Protein AF-A0A2L2BPN1-F1 (afdb_monomer_lite)

Sequence (74 aa):
MPSRMDNAGLVELEARMRELDEWTRALEGEHDDLEELRLKVFPDGEDPLDDWNDYHRVRSEYDRRAAEEFDLGQ

pLDDT: mean 77.45, std 10.06, range [38.75, 87.06]

Foldseek 3Di:
DPDPLLPDALVRLVVLLVLVVVLVVCVVVVHPCNVVSLCVSCV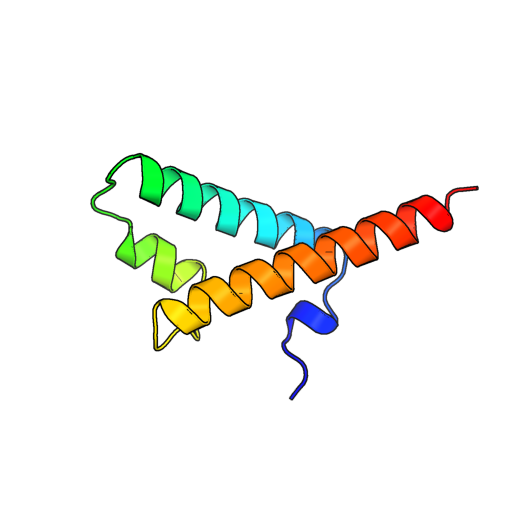PDPDPVVSVVVNVVSVVSNVVNVVVVVVVPD

Organism: NCBI:txid1159327

Structure (mmCIF, N/CA/C/O backbone):
data_AF-A0A2L2BPN1-F1
#
_entry.id   AF-A0A2L2BPN1-F1
#
loop_
_atom_site.group_PDB
_atom_site.id
_atom_site.type_symbol
_atom_site.label_atom_id
_atom_site.label_alt_id
_atom_site.label_comp_id
_atom_site.label_asym_id
_atom_site.label_entity_id
_atom_site.label_seq_id
_atom_site.pdbx_PDB_ins_code
_atom_site.Cartn_x
_atom_site.Cartn_y
_atom_site.Cartn_z
_atom_site.occupancy
_atom_site.B_iso_or_equiv
_atom_site.auth_seq_id
_atom_site.auth_comp_id
_atom_site.auth_asym_id
_atom_site.auth_atom_id
_atom_site.pdbx_PDB_model_num
ATOM 1 N N . MET A 1 1 ? -9.405 2.809 -18.907 1.00 38.75 1 MET A N 1
ATOM 2 C CA . MET A 1 1 ? -8.072 3.447 -18.931 1.00 38.75 1 MET A CA 1
ATOM 3 C C . MET A 1 1 ? -7.116 2.481 -18.247 1.00 38.75 1 MET A C 1
ATOM 5 O O . MET A 1 1 ? -7.522 1.974 -17.206 1.00 38.75 1 MET A O 1
ATOM 9 N N . PRO A 1 2 ? -5.940 2.143 -18.808 1.00 50.59 2 PRO A N 1
ATOM 10 C CA . PRO A 1 2 ? -4.929 1.415 -18.039 1.00 50.59 2 PRO A CA 1
ATOM 11 C C . PRO A 1 2 ? -4.602 2.229 -16.785 1.00 50.59 2 PRO A C 1
ATOM 13 O O . PRO A 1 2 ? -4.538 3.461 -16.854 1.00 50.59 2 PRO A O 1
ATOM 16 N N . SER A 1 3 ? -4.485 1.560 -15.641 1.00 59.47 3 SER A N 1
ATOM 17 C CA . SER A 1 3 ? -4.135 2.244 -14.399 1.00 59.47 3 SER A CA 1
ATOM 18 C C . SER A 1 3 ? -2.725 2.805 -14.553 1.00 59.47 3 SER A C 1
ATOM 20 O O . SER A 1 3 ? -1.894 2.217 -15.251 1.00 59.47 3 SER A O 1
ATOM 22 N N . ARG A 1 4 ? -2.432 3.948 -13.924 1.00 64.75 4 ARG A N 1
ATOM 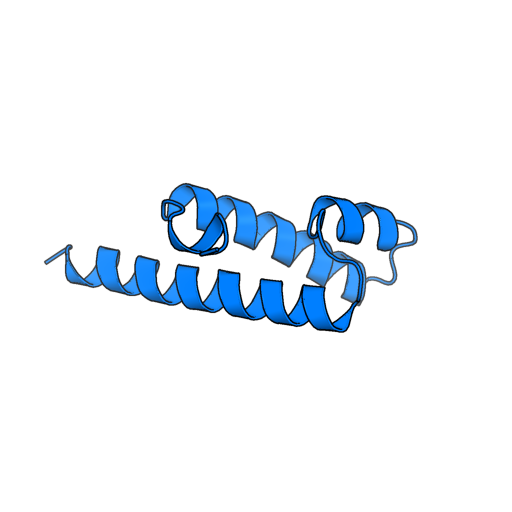23 C CA . ARG A 1 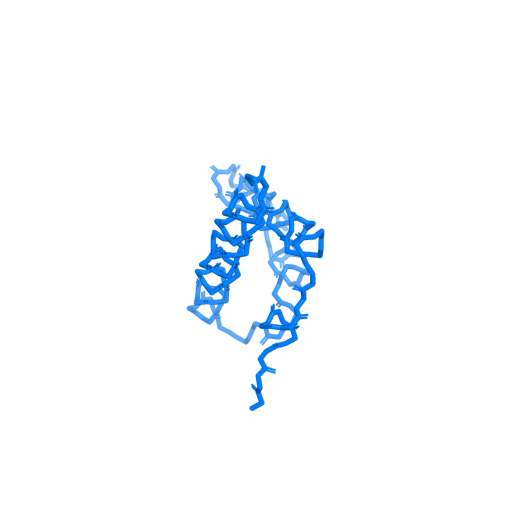4 ? -1.108 4.595 -13.982 1.00 64.75 4 ARG A CA 1
ATOM 24 C C . ARG A 1 4 ? 0.028 3.602 -13.684 1.00 64.75 4 ARG A C 1
ATOM 26 O O . ARG A 1 4 ? 1.116 3.734 -14.233 1.00 64.75 4 ARG A O 1
ATOM 33 N N . MET A 1 5 ? -0.254 2.584 -12.871 1.00 65.25 5 MET A N 1
ATOM 34 C CA . MET A 1 5 ? 0.699 1.564 -12.431 1.00 65.25 5 MET A CA 1
ATOM 35 C C . MET A 1 5 ? 1.013 0.503 -13.506 1.00 65.25 5 MET A C 1
ATOM 37 O O . MET A 1 5 ? 2.124 -0.024 -13.533 1.00 65.25 5 MET A O 1
ATOM 41 N N . ASP A 1 6 ? 0.118 0.272 -14.477 1.00 63.38 6 ASP A N 1
ATOM 42 C CA . ASP A 1 6 ? 0.360 -0.676 -15.581 1.00 63.38 6 ASP A CA 1
ATOM 43 C C . ASP A 1 6 ? 1.521 -0.224 -16.486 1.00 63.38 6 ASP A C 1
ATOM 45 O O . ASP A 1 6 ? 2.123 -1.041 -17.176 1.00 63.38 6 ASP A O 1
ATOM 49 N N . ASN A 1 7 ? 1.861 1.072 -16.483 1.00 65.25 7 ASN A N 1
ATOM 50 C CA . ASN A 1 7 ? 2.958 1.658 -17.268 1.00 65.25 7 ASN A CA 1
ATOM 51 C C . ASN A 1 7 ? 4.145 2.142 -16.408 1.00 65.25 7 ASN A C 1
ATOM 53 O O . ASN A 1 7 ? 5.085 2.712 -16.956 1.00 65.25 7 ASN A O 1
ATOM 57 N N . ALA A 1 8 ? 4.101 1.958 -15.085 1.00 74.50 8 ALA A N 1
ATOM 58 C CA . ALA A 1 8 ? 5.124 2.458 -14.163 1.00 74.50 8 ALA A CA 1
ATOM 59 C C . ALA A 1 8 ? 6.451 1.682 -14.281 1.00 74.50 8 ALA A C 1
ATOM 61 O O . ALA A 1 8 ? 6.452 0.472 -14.469 1.00 74.50 8 ALA A O 1
ATOM 62 N N . GLY A 1 9 ? 7.602 2.336 -14.139 1.00 81.00 9 GLY A N 1
ATOM 63 C CA . GLY A 1 9 ? 8.888 1.626 -14.090 1.00 81.00 9 GLY A CA 1
ATOM 64 C C . GLY A 1 9 ? 9.027 0.742 -12.839 1.00 81.00 9 GLY A C 1
ATOM 65 O O . GLY A 1 9 ? 8.319 0.940 -11.851 1.00 81.00 9 GLY A O 1
ATOM 66 N N . LEU A 1 10 ? 9.981 -0.200 -12.832 1.00 80.19 10 LEU A N 1
ATOM 67 C CA . LEU A 1 10 ? 10.235 -1.071 -11.668 1.00 80.19 10 LEU A CA 1
ATOM 68 C C . LEU A 1 10 ? 10.511 -0.266 -10.384 1.00 80.19 10 LEU A C 1
ATOM 70 O O . LEU A 1 10 ? 9.988 -0.601 -9.330 1.00 80.19 10 LEU A O 1
ATOM 74 N N . VAL A 1 11 ? 11.259 0.837 -10.483 1.00 83.62 11 VAL A N 1
ATOM 75 C CA . VAL A 1 11 ? 11.557 1.732 -9.348 1.00 83.62 11 VAL A CA 1
ATOM 76 C C . VAL A 1 11 ? 10.290 2.378 -8.778 1.00 83.62 11 VAL A C 1
ATOM 78 O O . VAL A 1 11 ? 10.147 2.505 -7.563 1.00 83.62 11 VAL A O 1
ATOM 81 N N . GLU A 1 12 ? 9.357 2.779 -9.643 1.00 82.69 12 GLU A N 1
ATOM 82 C CA . GLU A 1 12 ? 8.083 3.367 -9.221 1.00 82.69 12 GLU A CA 1
ATOM 83 C C . GLU A 1 12 ? 7.182 2.315 -8.564 1.00 82.69 12 GLU A C 1
ATOM 85 O O . GLU A 1 12 ? 6.538 2.602 -7.554 1.00 82.69 12 GLU A O 1
ATOM 90 N N . LEU A 1 13 ? 7.178 1.083 -9.086 1.00 82.50 13 LEU A N 1
ATOM 91 C CA . LEU A 1 13 ? 6.478 -0.037 -8.461 1.00 82.50 13 LEU A CA 1
ATOM 92 C C . LEU A 1 13 ? 7.107 -0.454 -7.125 1.00 82.50 13 LEU A C 1
ATOM 94 O O . LEU A 1 13 ? 6.375 -0.760 -6.192 1.00 82.50 13 LEU A O 1
ATOM 98 N N . GLU A 1 14 ? 8.435 -0.435 -6.989 1.00 85.00 14 GLU A N 1
ATOM 99 C CA . GLU A 1 14 ? 9.120 -0.748 -5.727 1.00 85.00 14 GLU A CA 1
ATOM 100 C C . GLU A 1 14 ? 8.788 0.287 -4.645 1.00 85.00 14 GLU A C 1
ATOM 102 O O . GLU A 1 14 ? 8.461 -0.069 -3.511 1.00 85.00 14 GLU A O 1
ATOM 107 N N . ALA A 1 15 ? 8.827 1.576 -5.002 1.00 86.00 15 ALA A N 1
ATOM 108 C CA . ALA A 1 15 ? 8.413 2.652 -4.108 1.00 86.00 15 ALA A CA 1
ATOM 109 C C . ALA A 1 15 ? 6.962 2.449 -3.656 1.00 86.00 15 ALA A C 1
ATOM 111 O O . ALA A 1 15 ? 6.675 2.520 -2.463 1.00 86.00 15 ALA A O 1
ATOM 112 N N . ARG A 1 16 ? 6.076 2.093 -4.591 1.00 84.31 16 ARG A N 1
ATOM 113 C CA . ARG A 1 16 ? 4.678 1.805 -4.284 1.00 84.31 16 ARG A CA 1
ATOM 114 C C . ARG A 1 16 ? 4.493 0.591 -3.378 1.00 84.31 16 ARG A C 1
ATOM 116 O O . ARG A 1 16 ? 3.709 0.642 -2.436 1.00 84.31 16 ARG A O 1
ATOM 123 N N . MET A 1 17 ? 5.221 -0.490 -3.637 1.00 85.62 17 MET A N 1
ATOM 124 C CA . MET A 1 17 ? 5.188 -1.695 -2.810 1.00 85.62 17 MET A CA 1
ATOM 125 C C . MET A 1 17 ? 5.616 -1.406 -1.370 1.00 85.62 17 MET A C 1
ATOM 127 O O . MET A 1 17 ? 5.044 -1.983 -0.450 1.00 85.62 17 MET A O 1
ATOM 131 N N . ARG A 1 18 ? 6.564 -0.484 -1.148 1.00 86.88 18 ARG A N 1
ATOM 132 C CA . ARG A 1 18 ? 6.935 -0.048 0.209 1.00 86.88 18 ARG A CA 1
ATOM 133 C C . ARG A 1 18 ? 5.810 0.698 0.921 1.00 86.88 18 ARG A C 1
ATOM 135 O O . ARG A 1 18 ? 5.587 0.432 2.095 1.00 86.88 18 ARG A O 1
ATOM 142 N N . GLU A 1 19 ? 5.103 1.589 0.228 1.00 85.69 19 GLU A N 1
ATOM 143 C CA . GLU A 1 19 ? 3.944 2.293 0.801 1.00 85.69 19 GLU A CA 1
ATOM 144 C C . GLU A 1 19 ? 2.818 1.311 1.175 1.00 85.69 19 GLU A C 1
ATOM 146 O O . GLU A 1 19 ? 2.212 1.426 2.240 1.00 85.69 19 GLU A O 1
ATOM 151 N N . LEU A 1 20 ? 2.577 0.300 0.331 1.00 86.31 20 LEU A N 1
ATOM 152 C CA . LEU A 1 20 ? 1.600 -0.762 0.595 1.00 86.31 20 LEU A CA 1
ATOM 153 C C . LEU A 1 20 ? 2.007 -1.652 1.783 1.00 86.31 20 LEU A C 1
ATOM 155 O O . LEU A 1 20 ? 1.156 -2.041 2.584 1.00 86.31 20 LEU A O 1
ATOM 159 N N . ASP A 1 21 ? 3.297 -1.972 1.916 1.00 85.38 21 ASP A N 1
ATOM 160 C CA . ASP A 1 21 ? 3.829 -2.754 3.041 1.00 85.38 21 ASP A CA 1
ATOM 161 C C . ASP A 1 21 ? 3.704 -1.987 4.367 1.00 85.38 21 ASP A C 1
ATOM 163 O O . ASP A 1 21 ? 3.308 -2.559 5.379 1.00 85.38 21 ASP A O 1
ATOM 167 N N . GLU A 1 22 ? 3.966 -0.677 4.355 1.00 86.50 22 GLU A N 1
ATOM 168 C CA . GLU A 1 22 ? 3.786 0.202 5.515 1.00 86.50 22 GLU A CA 1
ATOM 169 C C . GLU A 1 22 ? 2.328 0.219 5.994 1.00 86.50 22 GLU A C 1
ATOM 171 O O . GLU A 1 22 ? 2.069 0.024 7.183 1.00 86.50 22 GLU A O 1
ATOM 176 N N . TRP A 1 23 ? 1.368 0.358 5.074 1.00 84.50 23 TRP A N 1
ATOM 177 C CA . TRP A 1 23 ? -0.053 0.284 5.417 1.00 84.50 23 TRP A CA 1
ATOM 178 C C . TRP A 1 23 ? -0.463 -1.103 5.931 1.00 84.50 23 TRP A C 1
ATOM 180 O O . TRP A 1 23 ? -1.191 -1.201 6.918 1.00 84.50 23 TRP A O 1
ATOM 190 N N . THR A 1 24 ? 0.044 -2.181 5.326 1.00 83.44 24 THR A N 1
ATOM 191 C CA . THR A 1 24 ? -0.258 -3.553 5.772 1.00 83.44 24 THR A CA 1
ATOM 192 C C . THR A 1 24 ? 0.248 -3.795 7.198 1.00 83.44 24 THR A C 1
ATOM 194 O O . THR A 1 24 ? -0.466 -4.361 8.020 1.00 83.44 24 THR A O 1
ATOM 197 N N . ARG A 1 25 ? 1.442 -3.298 7.539 1.00 84.50 25 ARG A N 1
ATOM 198 C CA . ARG A 1 25 ? 1.963 -3.361 8.915 1.00 84.50 25 ARG A CA 1
ATOM 199 C C . ARG A 1 25 ? 1.130 -2.532 9.888 1.00 84.50 25 ARG A C 1
ATOM 201 O O . ARG A 1 25 ? 0.904 -2.966 11.015 1.00 84.50 25 ARG A O 1
ATOM 208 N N . ALA A 1 26 ? 0.664 -1.358 9.463 1.00 85.31 26 ALA A N 1
ATOM 209 C CA . ALA A 1 26 ? -0.221 -0.532 10.278 1.00 85.31 26 ALA A CA 1
ATOM 210 C C . ALA A 1 26 ? -1.574 -1.224 10.544 1.00 85.31 26 ALA A C 1
ATOM 212 O O . ALA A 1 26 ? -2.119 -1.100 11.640 1.00 85.31 26 ALA A O 1
ATOM 213 N N . LEU A 1 27 ? -2.073 -2.004 9.574 1.00 83.31 27 LEU A N 1
ATOM 214 C CA . LEU A 1 27 ? -3.273 -2.839 9.709 1.00 83.31 27 LEU A CA 1
ATOM 215 C C . LEU A 1 27 ? -3.092 -3.931 10.764 1.00 83.31 27 LEU A C 1
ATOM 217 O O . LEU A 1 27 ? -3.982 -4.146 11.582 1.00 83.31 27 LEU A O 1
ATOM 221 N N . GLU A 1 28 ? -1.938 -4.596 10.772 1.00 84.38 28 GLU A N 1
ATOM 222 C CA . GLU A 1 28 ? -1.617 -5.637 11.755 1.00 84.38 28 GLU A CA 1
ATOM 223 C C . GLU A 1 28 ? -1.384 -5.080 13.169 1.00 84.38 28 GLU A C 1
ATOM 225 O O . GLU A 1 28 ? -1.599 -5.790 14.150 1.00 84.38 28 GLU A O 1
ATOM 230 N N . GLY A 1 29 ? -0.939 -3.824 13.280 1.00 82.81 29 GLY A N 1
ATOM 231 C CA . GLY A 1 29 ? -0.611 -3.171 14.550 1.00 82.81 29 GLY A CA 1
ATOM 232 C C . GLY A 1 29 ? -1.755 -2.409 15.228 1.00 82.81 29 GLY A C 1
ATOM 233 O O . GLY A 1 29 ? -1.501 -1.795 16.260 1.00 82.81 29 GLY A O 1
ATOM 234 N N . GLU A 1 30 ? -2.973 -2.418 14.667 1.00 71.06 30 GLU A N 1
ATOM 235 C CA . GLU A 1 30 ? -4.132 -1.646 15.163 1.00 71.06 30 GLU A CA 1
ATOM 236 C C . GLU A 1 30 ? -3.803 -0.156 15.386 1.00 71.06 30 GLU A C 1
ATOM 238 O O . GLU A 1 30 ? -4.110 0.430 16.423 1.00 71.06 30 GLU A O 1
ATOM 243 N N . HIS A 1 31 ? -3.133 0.464 14.411 1.00 78.50 31 HIS A N 1
ATOM 244 C CA . HIS A 1 31 ? -2.781 1.880 14.488 1.00 78.50 31 HIS A CA 1
ATOM 245 C C . HIS A 1 31 ? -4.009 2.781 14.278 1.00 78.50 31 HIS A C 1
ATOM 247 O O . HIS A 1 31 ? -4.779 2.576 13.340 1.00 78.50 31 HIS A O 1
ATOM 253 N N . ASP A 1 32 ? -4.142 3.833 15.092 1.00 79.81 32 ASP A N 1
ATOM 254 C CA . ASP A 1 32 ? -5.224 4.826 14.970 1.00 79.81 32 ASP A CA 1
ATOM 255 C C . ASP A 1 32 ? -5.175 5.605 13.634 1.00 79.81 32 ASP A C 1
ATOM 257 O O . ASP A 1 32 ? -6.190 6.110 13.158 1.00 79.81 32 ASP A O 1
ATOM 261 N N . ASP A 1 33 ? -4.008 5.641 12.984 1.00 81.56 33 ASP A N 1
ATOM 262 C CA . ASP A 1 33 ? -3.737 6.420 11.767 1.00 81.56 33 ASP A CA 1
ATOM 263 C C . ASP A 1 33 ? -4.056 5.645 10.468 1.00 81.56 33 ASP A C 1
ATOM 265 O O . ASP A 1 33 ? -3.701 6.066 9.362 1.00 81.56 33 ASP A O 1
ATOM 269 N N . LEU A 1 34 ? -4.701 4.478 10.582 1.00 81.56 34 LEU A N 1
ATOM 270 C CA . LEU A 1 34 ? -4.901 3.542 9.474 1.00 81.56 34 LEU A CA 1
ATOM 271 C C . LEU A 1 34 ? -5.654 4.158 8.287 1.00 81.56 34 LEU A C 1
ATOM 273 O O . LEU A 1 34 ? -5.329 3.877 7.135 1.00 81.56 34 LEU A O 1
ATOM 277 N N . GLU A 1 35 ? -6.666 4.982 8.558 1.00 80.69 35 GLU A N 1
ATOM 278 C CA . GLU A 1 35 ? -7.483 5.616 7.520 1.00 80.69 35 GLU A CA 1
ATOM 279 C C . GLU A 1 35 ? -6.692 6.681 6.745 1.00 80.69 35 GLU A C 1
ATOM 281 O O . GLU A 1 35 ? -6.807 6.765 5.523 1.00 80.69 35 GLU A O 1
ATOM 286 N N . GLU A 1 36 ? -5.815 7.430 7.420 1.00 83.38 36 GLU A N 1
ATOM 287 C CA . GLU A 1 36 ? -4.931 8.404 6.771 1.00 83.38 36 GLU A CA 1
ATOM 288 C C . GLU A 1 36 ? -3.902 7.701 5.873 1.00 83.38 36 GLU A C 1
ATOM 290 O O . GLU A 1 36 ? -3.705 8.087 4.716 1.00 83.38 36 GLU A O 1
ATOM 295 N N . LEU A 1 37 ? -3.297 6.617 6.372 1.00 82.19 37 LEU A N 1
ATOM 296 C CA . LEU A 1 37 ? -2.392 5.777 5.589 1.00 82.19 37 LEU A CA 1
ATOM 297 C C . LEU A 1 37 ? -3.113 5.147 4.396 1.00 82.19 37 LEU A C 1
ATOM 299 O O . LEU A 1 37 ? -2.592 5.178 3.284 1.00 82.19 37 LEU A O 1
ATOM 303 N N . ARG A 1 38 ? -4.333 4.641 4.599 1.00 81.81 38 ARG A N 1
ATOM 304 C CA . ARG A 1 38 ? -5.168 4.076 3.536 1.00 81.81 38 ARG A CA 1
ATOM 305 C C . ARG A 1 38 ? -5.451 5.108 2.449 1.00 81.81 38 ARG A C 1
ATOM 307 O O . ARG A 1 38 ? -5.229 4.797 1.293 1.00 81.81 38 ARG A O 1
ATOM 314 N N . LEU A 1 39 ? -5.863 6.332 2.783 1.00 81.44 39 LEU A N 1
ATOM 315 C CA . LEU A 1 39 ? -6.145 7.387 1.795 1.00 81.44 39 LEU A CA 1
ATOM 316 C C . LEU A 1 39 ? -4.892 7.851 1.038 1.00 81.44 39 LEU A C 1
ATOM 318 O O . LEU A 1 39 ? -4.959 8.201 -0.139 1.00 81.44 39 LEU A O 1
ATOM 322 N N . LYS A 1 40 ? -3.730 7.841 1.696 1.00 81.88 40 LYS A N 1
ATOM 323 C CA . LYS A 1 40 ? -2.443 8.134 1.053 1.00 81.88 40 LYS A CA 1
ATOM 324 C C . LYS A 1 40 ? -2.040 7.026 0.078 1.00 81.88 40 LYS A C 1
ATOM 326 O O . LYS A 1 40 ? -1.530 7.302 -1.009 1.00 81.88 40 LYS A O 1
ATOM 331 N N . VAL A 1 41 ? -2.260 5.775 0.473 1.00 80.38 41 VAL A N 1
ATOM 332 C CA . VAL A 1 41 ? -1.914 4.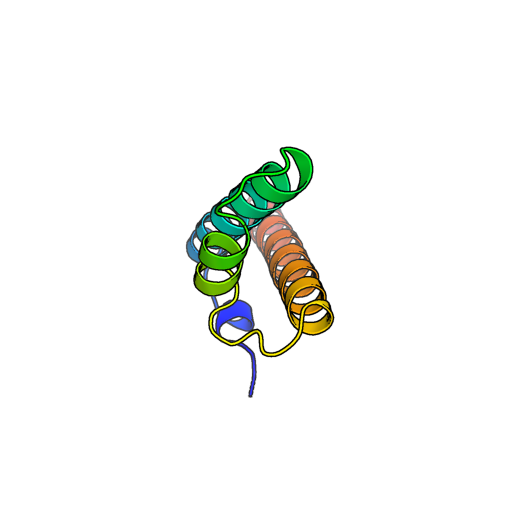596 -0.319 1.00 80.38 41 VAL A CA 1
ATOM 333 C C . VAL A 1 41 ? -2.968 4.306 -1.382 1.00 80.38 41 VAL A C 1
ATOM 335 O O . VAL A 1 41 ? -2.605 3.834 -2.441 1.00 80.38 41 VAL A O 1
ATOM 338 N N . PHE A 1 42 ? -4.227 4.673 -1.207 1.00 78.50 42 PHE A N 1
ATOM 339 C CA . PHE A 1 42 ? -5.308 4.459 -2.168 1.00 78.50 42 PHE A CA 1
ATOM 340 C C . PHE A 1 42 ? -6.074 5.772 -2.379 1.00 78.50 42 PHE A C 1
ATOM 342 O O . PHE A 1 42 ? -7.180 5.942 -1.871 1.00 78.50 42 PHE A O 1
ATOM 349 N N . PRO A 1 43 ? -5.494 6.737 -3.118 1.00 69.25 43 PRO A N 1
ATOM 350 C CA . PRO A 1 43 ? -6.101 8.060 -3.287 1.00 69.25 43 PRO A CA 1
ATOM 351 C C . PRO A 1 43 ? -7.413 8.028 -4.084 1.00 69.25 43 PRO A C 1
ATOM 353 O O . PRO A 1 43 ? -8.232 8.931 -3.942 1.00 69.25 43 PRO A O 1
ATOM 356 N N . ASP A 1 44 ? -7.605 6.989 -4.901 1.00 69.69 44 ASP A N 1
ATOM 357 C CA . ASP A 1 44 ? -8.805 6.756 -5.712 1.00 69.69 44 ASP A CA 1
ATOM 358 C C . ASP A 1 44 ? -9.724 5.669 -5.105 1.00 69.69 44 ASP A C 1
ATOM 360 O O . ASP A 1 44 ? -10.702 5.257 -5.727 1.00 69.69 44 ASP A O 1
ATOM 364 N N . GLY A 1 45 ? -9.391 5.172 -3.909 1.00 63.09 45 GLY A N 1
ATOM 365 C CA . GLY A 1 45 ? -10.085 4.083 -3.231 1.00 63.09 45 GLY A CA 1
ATOM 366 C C . GLY A 1 45 ? -11.410 4.516 -2.615 1.00 63.09 45 GLY A C 1
ATOM 367 O O . GLY A 1 45 ? -11.455 4.935 -1.459 1.00 63.09 45 GLY A O 1
ATOM 368 N N . GLU A 1 46 ? -12.508 4.420 -3.367 1.00 64.06 46 GLU A N 1
ATOM 369 C CA . GLU A 1 46 ? -13.854 4.682 -2.832 1.00 64.06 46 GLU A CA 1
ATOM 370 C C . GLU A 1 46 ? -14.346 3.547 -1.903 1.00 64.06 46 GLU A C 1
ATOM 372 O O . GLU A 1 46 ? -15.163 3.802 -1.016 1.00 64.06 46 GLU A O 1
ATOM 377 N N . ASP A 1 47 ? -13.818 2.318 -2.043 1.00 73.62 47 ASP A N 1
ATOM 378 C CA . ASP A 1 47 ? -14.229 1.125 -1.281 1.00 73.62 47 ASP A CA 1
ATOM 379 C C . ASP A 1 47 ? -13.032 0.244 -0.833 1.00 73.62 47 ASP A C 1
ATOM 381 O O . ASP A 1 47 ? -12.085 0.056 -1.597 1.00 73.62 47 ASP A O 1
ATOM 385 N N . PRO A 1 48 ? -13.051 -0.350 0.381 1.00 69.88 48 PRO A N 1
ATOM 386 C CA . PRO A 1 48 ? -11.968 -1.217 0.865 1.00 69.88 48 PRO A CA 1
ATOM 387 C C . PRO A 1 48 ? -11.684 -2.460 0.005 1.00 69.88 48 PRO A C 1
ATOM 389 O O . PRO A 1 48 ? -10.559 -2.963 0.011 1.00 69.88 48 PRO A O 1
ATOM 392 N N . LEU A 1 49 ? -12.678 -2.994 -0.717 1.00 72.06 49 LEU A N 1
ATOM 393 C CA . LEU A 1 49 ? -12.448 -4.084 -1.672 1.00 72.06 49 LEU A CA 1
ATOM 394 C C . LEU A 1 49 ? -11.661 -3.609 -2.895 1.00 72.06 49 LEU A C 1
ATOM 396 O O . LEU A 1 49 ? -10.852 -4.376 -3.423 1.00 72.06 49 LEU A O 1
ATOM 400 N N . ASP A 1 50 ? -11.877 -2.371 -3.336 1.00 77.19 50 ASP A N 1
ATOM 401 C CA . ASP A 1 50 ? -11.156 -1.798 -4.472 1.00 77.19 50 ASP A CA 1
ATOM 402 C C . ASP A 1 50 ? -9.686 -1.540 -4.127 1.00 77.19 50 ASP A C 1
ATOM 404 O O . ASP A 1 50 ? -8.810 -1.821 -4.945 1.00 77.19 50 ASP A O 1
ATOM 408 N N . ASP A 1 51 ? -9.397 -1.158 -2.884 1.00 78.31 51 ASP A N 1
ATOM 409 C CA . ASP A 1 51 ? -8.025 -1.013 -2.381 1.00 78.31 51 ASP A CA 1
ATOM 410 C C . ASP A 1 51 ? -7.270 -2.341 -2.385 1.00 78.31 51 ASP A C 1
ATOM 412 O O . ASP A 1 51 ? -6.113 -2.432 -2.801 1.00 78.31 51 ASP A O 1
ATOM 416 N N . TRP A 1 52 ? -7.941 -3.415 -1.962 1.00 77.94 52 TRP A N 1
ATOM 417 C CA . TRP A 1 52 ? -7.336 -4.742 -1.965 1.00 77.94 52 TRP A CA 1
ATOM 418 C C . TRP A 1 52 ? -7.093 -5.249 -3.392 1.00 77.94 52 TRP A C 1
ATOM 420 O O . TRP A 1 52 ? -6.071 -5.883 -3.666 1.00 77.94 52 TRP A O 1
ATOM 430 N N . ASN A 1 53 ? -7.991 -4.932 -4.326 1.00 81.69 53 ASN A N 1
ATOM 431 C CA . ASN A 1 53 ? -7.789 -5.220 -5.744 1.00 81.69 53 ASN A CA 1
ATOM 432 C C . ASN A 1 53 ? -6.610 -4.425 -6.328 1.00 81.69 53 ASN A C 1
ATOM 434 O O . ASN A 1 53 ? -5.811 -4.997 -7.076 1.00 81.69 53 ASN A O 1
ATOM 438 N N . ASP A 1 54 ? -6.471 -3.143 -5.979 1.00 80.31 54 ASP A N 1
ATOM 439 C CA . ASP A 1 54 ? -5.343 -2.317 -6.418 1.00 80.31 54 ASP A CA 1
ATOM 440 C C . ASP A 1 54 ? -4.019 -2.855 -5.857 1.00 80.31 54 ASP A C 1
ATOM 442 O O . ASP A 1 54 ? -3.068 -3.054 -6.613 1.00 80.31 54 ASP A O 1
ATOM 446 N N . TYR A 1 55 ? -3.986 -3.245 -4.579 1.00 83.00 55 TYR A N 1
ATOM 447 C CA . TYR A 1 55 ? -2.835 -3.919 -3.973 1.00 83.00 55 TYR A CA 1
ATOM 448 C C . TYR A 1 55 ? -2.387 -5.154 -4.775 1.00 83.00 55 TYR A C 1
ATOM 450 O O . TYR A 1 55 ? -1.218 -5.260 -5.164 1.00 83.00 55 TYR A O 1
ATOM 458 N N . HIS A 1 56 ? -3.304 -6.091 -5.056 1.00 84.00 56 HIS A N 1
ATOM 459 C CA . HIS A 1 56 ? -2.968 -7.328 -5.780 1.00 84.00 56 HIS A CA 1
ATOM 460 C C . HIS A 1 56 ? -2.497 -7.056 -7.205 1.00 84.00 56 HIS A C 1
ATOM 462 O O . HIS A 1 56 ? -1.612 -7.754 -7.711 1.00 84.00 56 HIS A O 1
ATOM 468 N N . ARG A 1 57 ? -3.051 -6.024 -7.846 1.00 84.31 57 ARG A N 1
ATOM 469 C CA . ARG A 1 57 ? -2.623 -5.578 -9.170 1.00 84.31 57 ARG A CA 1
ATOM 470 C C . ARG A 1 57 ? -1.195 -5.042 -9.142 1.00 84.31 57 ARG A C 1
ATOM 472 O O . ARG A 1 57 ? -0.376 -5.509 -9.927 1.00 84.31 57 ARG A O 1
ATOM 479 N N . VAL A 1 58 ? -0.883 -4.114 -8.234 1.00 83.00 58 VAL A N 1
ATOM 480 C CA . VAL A 1 58 ? 0.465 -3.529 -8.104 1.00 83.00 58 VAL A CA 1
ATOM 481 C C . VAL A 1 58 ? 1.501 -4.608 -7.819 1.00 83.00 58 VAL A C 1
ATOM 483 O O . VAL A 1 58 ? 2.555 -4.630 -8.452 1.00 83.00 58 VAL A O 1
ATOM 486 N N . ARG A 1 59 ? 1.181 -5.545 -6.923 1.00 85.00 59 ARG A N 1
ATOM 487 C CA . ARG A 1 59 ? 2.066 -6.660 -6.586 1.00 85.00 59 ARG A CA 1
ATOM 488 C C . ARG A 1 59 ? 2.315 -7.586 -7.775 1.00 85.00 59 ARG A C 1
ATOM 490 O O . ARG A 1 59 ? 3.461 -7.920 -8.053 1.00 85.00 59 ARG A O 1
ATOM 497 N N . SER A 1 60 ? 1.264 -7.948 -8.509 1.00 86.31 60 SER A N 1
ATOM 498 C CA . SER A 1 60 ? 1.390 -8.801 -9.700 1.00 86.31 60 SER A CA 1
ATOM 499 C C . SER A 1 60 ? 2.217 -8.132 -10.803 1.00 86.31 60 SER A C 1
ATOM 501 O O . SER A 1 60 ? 3.040 -8.780 -11.444 1.00 86.31 60 SER A O 1
ATOM 503 N N . GLU A 1 61 ? 2.028 -6.827 -11.014 1.00 85.94 61 GLU A N 1
ATOM 504 C CA . GLU A 1 61 ? 2.799 -6.039 -11.980 1.00 85.94 61 GLU A CA 1
ATOM 505 C C . GLU A 1 61 ? 4.270 -5.8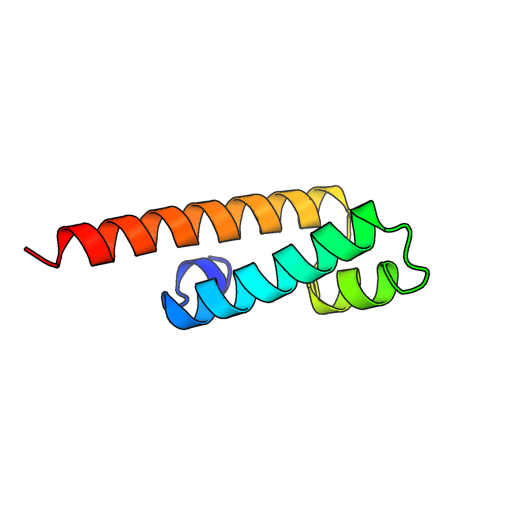90 -11.568 1.00 85.94 61 GLU A C 1
ATOM 507 O O . GLU A 1 61 ? 5.159 -5.971 -12.420 1.00 85.94 61 GLU A O 1
ATOM 512 N N . TYR A 1 62 ? 4.539 -5.722 -10.269 1.00 84.75 62 TYR A N 1
ATOM 513 C CA . TYR A 1 62 ? 5.895 -5.708 -9.723 1.00 84.75 62 TYR A CA 1
ATOM 514 C C . TYR A 1 62 ? 6.587 -7.054 -9.927 1.00 84.75 62 TYR A C 1
ATOM 516 O O . TYR A 1 62 ? 7.680 -7.082 -10.485 1.00 84.75 62 TYR A O 1
ATOM 524 N N . ASP A 1 63 ? 5.939 -8.160 -9.558 1.00 85.50 63 ASP A N 1
ATOM 525 C CA . ASP A 1 63 ? 6.497 -9.506 -9.720 1.00 85.50 63 ASP A CA 1
ATOM 526 C C . ASP A 1 63 ? 6.762 -9.823 -11.200 1.00 85.50 63 ASP A C 1
ATOM 528 O O . ASP A 1 63 ? 7.812 -10.374 -11.538 1.00 85.50 63 ASP A O 1
ATOM 532 N N . ARG A 1 64 ? 5.859 -9.409 -12.103 1.00 87.06 64 ARG A N 1
ATOM 533 C CA . ARG A 1 64 ? 6.057 -9.540 -13.553 1.00 87.06 64 ARG A CA 1
ATOM 534 C C . ARG A 1 64 ? 7.283 -8.760 -14.029 1.00 87.06 64 ARG A C 1
ATOM 536 O O . ARG A 1 64 ? 8.146 -9.343 -14.676 1.00 87.06 64 ARG A O 1
ATOM 543 N N . ARG A 1 65 ? 7.387 -7.467 -13.700 1.00 82.25 65 ARG A N 1
ATOM 544 C CA . ARG A 1 65 ? 8.524 -6.631 -14.127 1.00 82.25 65 ARG A CA 1
ATOM 545 C C . ARG A 1 65 ? 9.844 -7.069 -13.499 1.00 82.25 65 ARG A C 1
ATOM 547 O O . ARG A 1 65 ? 10.868 -7.047 -14.170 1.00 82.25 65 ARG A O 1
ATOM 554 N N . ALA A 1 66 ? 9.831 -7.490 -12.238 1.00 83.62 66 ALA A N 1
ATOM 555 C CA . ALA A 1 66 ? 11.008 -8.029 -11.568 1.00 83.62 66 ALA A CA 1
ATOM 556 C C . ALA A 1 66 ? 11.493 -9.321 -12.246 1.00 83.62 66 ALA A C 1
ATOM 558 O O . ALA A 1 66 ? 12.698 -9.520 -12.394 1.00 83.62 66 ALA A O 1
ATOM 559 N N . ALA A 1 67 ? 10.568 -10.175 -12.698 1.00 84.44 67 ALA A N 1
ATOM 560 C CA . ALA A 1 67 ? 10.900 -11.367 -13.469 1.00 84.44 67 ALA A CA 1
ATOM 561 C C . ALA A 1 67 ? 11.444 -11.027 -14.870 1.00 84.44 67 ALA A C 1
ATOM 563 O O . ALA A 1 67 ? 12.408 -11.649 -15.304 1.00 84.44 67 ALA A O 1
ATOM 564 N N . GLU A 1 68 ? 10.876 -10.028 -15.553 1.00 82.56 68 GLU A N 1
ATOM 565 C CA . GLU A 1 68 ? 11.349 -9.555 -16.866 1.00 82.56 68 GLU A CA 1
ATOM 566 C C . GLU A 1 68 ? 12.765 -8.949 -16.799 1.00 82.56 68 GLU A C 1
ATOM 568 O O . GLU A 1 68 ? 13.617 -9.290 -17.617 1.00 82.56 68 GLU A O 1
ATOM 573 N N . GLU A 1 69 ? 13.059 -8.105 -15.803 1.00 74.69 69 GLU A N 1
ATOM 574 C CA . GLU A 1 69 ? 14.407 -7.543 -15.588 1.00 74.69 69 GLU A CA 1
ATOM 575 C C . GLU A 1 69 ? 15.431 -8.624 -15.206 1.00 74.69 69 GLU A C 1
ATOM 577 O O . GLU A 1 69 ? 16.599 -8.543 -15.586 1.00 74.69 69 GLU A O 1
ATOM 582 N N . PHE A 1 70 ? 15.001 -9.664 -14.485 1.00 68.19 70 PHE A N 1
ATOM 583 C CA . PHE A 1 70 ? 15.849 -10.812 -14.170 1.00 68.19 70 PHE A CA 1
ATOM 584 C C . PHE A 1 70 ? 16.163 -11.665 -15.413 1.00 68.19 70 PHE A C 1
ATOM 586 O O . PHE A 1 70 ? 17.293 -12.127 -15.561 1.00 68.19 70 PHE A O 1
ATOM 593 N N . ASP A 1 71 ? 15.198 -11.843 -16.322 1.00 67.19 71 ASP A N 1
ATOM 594 C CA . ASP A 1 71 ? 15.356 -12.607 -17.572 1.00 67.19 71 ASP A CA 1
ATOM 595 C C . ASP A 1 71 ? 16.233 -11.872 -18.608 1.00 67.19 71 ASP A C 1
ATOM 597 O O . ASP A 1 71 ? 17.000 -12.493 -19.340 1.00 67.19 71 ASP A O 1
ATOM 601 N N . LEU A 1 72 ? 16.205 -10.534 -18.616 1.00 61.75 72 LEU A N 1
ATOM 602 C CA . LEU A 1 72 ? 17.066 -9.683 -19.454 1.00 61.75 72 LEU A CA 1
ATOM 603 C C . LEU A 1 72 ? 18.520 -9.568 -18.947 1.00 61.75 72 LEU A C 1
ATOM 605 O O . LEU A 1 72 ? 19.364 -8.983 -19.628 1.00 61.75 72 LEU A O 1
ATOM 609 N N . GLY A 1 73 ? 18.815 -10.107 -17.760 1.00 57.47 73 GLY A N 1
ATOM 610 C CA . GLY A 1 73 ? 20.122 -10.054 -17.100 1.00 57.47 73 GLY A CA 1
ATOM 611 C C . GLY A 1 73 ? 21.091 -11.199 -17.429 1.00 57.47 73 GLY A C 1
ATOM 612 O O . GLY A 1 73 ? 22.089 -11.335 -16.713 1.00 57.47 73 GLY A O 1
ATOM 613 N N . GLN A 1 74 ? 20.820 -12.025 -18.452 1.00 48.53 74 GLN A N 1
ATOM 614 C CA . GLN A 1 74 ? 21.723 -13.097 -18.919 1.00 48.53 74 GLN A C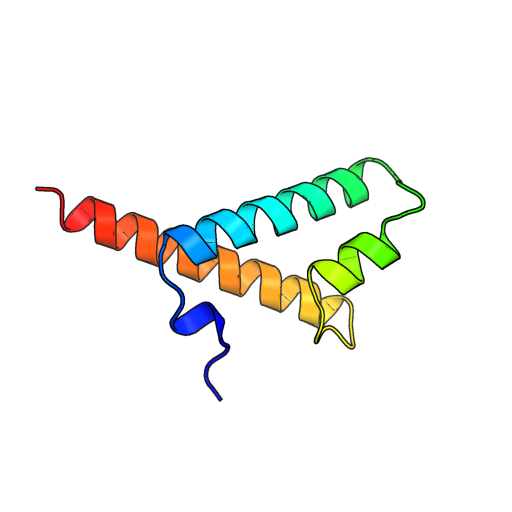A 1
ATOM 615 C C . GLN A 1 74 ? 22.534 -12.739 -20.166 1.00 48.53 74 GLN A C 1
ATOM 617 O O . GLN A 1 74 ? 21.953 -12.240 -21.154 1.00 48.53 74 GLN A O 1
#

Secondary structure (DSSP, 8-state):
---GGGG--HHHHHHHHHHHHHHHHHHHTT-TTHHHHHHHH-TT-SSHHHHHHHHHHHHHHHHHHHHHHHHTT-

Radius of gyration: 13.6 Å; chains: 1; bounding box: 36×22×35 Å